Protein AF-A0A933AJL7-F1 (afdb_monomer)

Nearest PDB structures (foldseek):
  6s0a-assembly1_A  TM=8.458E-01  e=4.425E-02  Homo sapiens
  6ool-assembly1_A  TM=6.966E-01  e=8.721E-03  Mus musculus
  4e0s-assembly1_B  TM=6.618E-01  e=9.306E-03  Homo sapiens
  7nyd-assembly1_C  TM=6.262E-01  e=6.725E-03  Homo sapiens
  8b0g-assembly1_B  TM=5.964E-01  e=4.723E-02  Homo sapiens

Secondary structure (DSSP, 8-state):
---------HHHHHHHHHHHHHHHHHHHHHHHSTTSTTHHHHHHHHHHHHHHHHHHHSTTTTPPPPPB---PPPPPPPBTTEEE--S-TTPPBTTPPPPPS-SEEE-

Foldseek 3Di:
DDDDDPDCDPVNVVVVVVVVVVVVVVVVCQCVDCPHPVNVVCPLVVVVVVLVVCCVVCVVVPDQGDWDAFDWDDWDDQDPQKIFIDRPSPNTDSPHHTDDDDRMDGD

pLDDT: mean 81.23, std 15.98, range [40.38, 97.75]

Mean predicted aligned error: 14.59 Å

Structure (mmCIF, N/CA/C/O backbone):
data_AF-A0A933AJL7-F1
#
_entry.id   AF-A0A933AJL7-F1
#
loop_
_atom_site.group_PDB
_atom_site.id
_atom_site.type_symbol
_atom_site.label_atom_id
_atom_site.label_alt_id
_atom_site.label_comp_id
_atom_site.label_asym_id
_atom_site.label_entity_id
_atom_site.label_seq_id
_atom_site.pdbx_PDB_ins_code
_atom_site.Cartn_x
_atom_site.Cartn_y
_atom_site.Cartn_z
_atom_site.occupancy
_atom_site.B_iso_or_equiv
_atom_site.auth_seq_id
_atom_site.auth_comp_id
_atom_site.auth_asym_id
_atom_site.auth_atom_id
_atom_site.pdbx_PDB_model_num
ATOM 1 N N . MET A 1 1 ? 45.667 9.369 55.246 1.00 43.91 1 MET A N 1
ATOM 2 C CA . MET A 1 1 ? 44.590 9.654 54.272 1.00 43.91 1 MET A CA 1
ATOM 3 C C . MET A 1 1 ? 43.362 8.872 54.696 1.00 43.91 1 MET A C 1
ATOM 5 O O . MET A 1 1 ? 43.449 7.660 54.823 1.00 43.91 1 MET A O 1
ATOM 9 N N . LYS A 1 2 ? 42.271 9.561 55.038 1.00 40.38 2 LYS A N 1
ATOM 10 C CA . LYS A 1 2 ? 41.037 8.952 55.544 1.00 40.38 2 LYS A CA 1
ATOM 11 C C . LYS A 1 2 ? 40.095 8.777 54.354 1.00 40.38 2 LYS A C 1
ATOM 13 O O . LYS A 1 2 ? 39.488 9.745 53.918 1.00 40.38 2 LYS A O 1
ATOM 18 N N . THR A 1 3 ? 40.051 7.583 53.774 1.00 44.50 3 THR A N 1
ATOM 19 C CA . THR A 1 3 ? 39.101 7.244 52.710 1.00 44.50 3 THR A CA 1
ATOM 20 C C . THR A 1 3 ? 37.743 6.972 53.349 1.00 44.50 3 THR A C 1
ATOM 22 O O . THR A 1 3 ? 37.507 5.937 53.965 1.00 44.50 3 THR A O 1
ATOM 25 N N . SER A 1 4 ? 36.859 7.963 53.271 1.00 49.53 4 SER A N 1
ATOM 26 C CA . SER A 1 4 ? 35.447 7.833 53.611 1.00 49.53 4 SER A CA 1
ATOM 27 C C . SER A 1 4 ? 34.784 6.838 52.658 1.00 49.53 4 SER A C 1
ATOM 29 O O . SER A 1 4 ? 34.608 7.127 51.476 1.00 49.53 4 SER A O 1
ATOM 31 N N . ILE A 1 5 ? 34.429 5.666 53.175 1.00 61.06 5 ILE A N 1
ATOM 32 C CA . ILE A 1 5 ? 33.550 4.704 52.507 1.00 61.06 5 ILE A CA 1
ATOM 33 C C . ILE A 1 5 ? 32.143 5.327 52.501 1.00 61.06 5 ILE A C 1
ATOM 35 O O . ILE A 1 5 ? 31.637 5.631 53.587 1.00 61.06 5 ILE A O 1
ATOM 39 N N . PRO A 1 6 ? 31.495 5.558 51.344 1.00 55.84 6 PRO A N 1
ATOM 40 C CA . PRO A 1 6 ? 30.123 6.038 51.339 1.00 55.84 6 PRO A CA 1
ATOM 41 C C . PRO A 1 6 ? 29.212 4.905 51.823 1.00 55.84 6 PRO A C 1
ATOM 43 O O . PRO A 1 6 ? 29.028 3.889 51.155 1.00 55.84 6 PRO A O 1
ATOM 46 N N . SER A 1 7 ? 28.666 5.074 53.026 1.00 55.47 7 SER A N 1
ATOM 47 C CA . SER A 1 7 ? 27.607 4.223 53.561 1.00 55.47 7 SER A CA 1
ATOM 48 C C . SER A 1 7 ? 26.365 4.403 52.689 1.00 55.47 7 SER A C 1
ATOM 50 O O . SER A 1 7 ? 25.671 5.413 52.794 1.00 55.47 7 SER A O 1
ATOM 52 N N . THR A 1 8 ? 26.110 3.443 51.797 1.00 58.34 8 THR A N 1
ATOM 53 C CA . THR A 1 8 ? 24.855 3.374 51.042 1.00 58.34 8 THR A CA 1
ATOM 54 C C . THR A 1 8 ? 23.746 3.032 52.027 1.00 58.34 8 THR A C 1
ATOM 56 O O . THR A 1 8 ? 23.565 1.882 52.427 1.00 58.34 8 THR A O 1
ATOM 59 N N . SER A 1 9 ? 23.039 4.059 52.492 1.00 60.81 9 SER A N 1
ATOM 60 C CA . SER A 1 9 ? 21.873 3.886 53.355 1.00 60.81 9 SER A CA 1
ATOM 61 C C . SER A 1 9 ? 20.718 3.280 52.548 1.00 60.81 9 SER A C 1
ATOM 63 O O . SER A 1 9 ? 20.602 3.513 51.346 1.00 60.81 9 SER A O 1
ATOM 65 N N . ARG A 1 10 ? 19.811 2.536 53.195 1.00 60.91 10 ARG A N 1
ATOM 66 C CA . ARG A 1 10 ? 18.596 1.988 52.549 1.00 60.91 10 ARG A CA 1
ATOM 67 C C . ARG A 1 10 ? 17.750 3.058 51.832 1.00 60.91 10 ARG A C 1
ATOM 69 O O . ARG A 1 10 ? 17.016 2.724 50.909 1.00 60.91 10 ARG A O 1
ATOM 76 N N . GLY A 1 11 ? 17.879 4.332 52.219 1.00 60.50 11 GLY A N 1
ATOM 77 C CA . GLY A 1 11 ? 17.233 5.462 51.542 1.00 60.50 11 GLY A CA 1
ATOM 78 C C . GLY A 1 11 ? 17.841 5.814 50.178 1.00 60.50 11 GLY A C 1
ATOM 79 O O . GLY A 1 11 ? 17.150 6.370 49.333 1.00 60.50 11 GLY A O 1
ATOM 80 N N . GLN A 1 12 ? 19.098 5.446 49.928 1.00 64.12 12 GLN A N 1
ATOM 81 C CA . GLN A 1 12 ? 19.807 5.740 48.682 1.00 64.12 12 GLN A CA 1
ATOM 82 C C . GLN A 1 12 ? 19.357 4.806 47.546 1.00 64.12 12 GLN A C 1
ATOM 84 O O . GLN A 1 12 ? 19.059 5.277 46.454 1.00 64.12 12 GLN A O 1
ATOM 89 N N . ALA A 1 13 ? 19.150 3.517 47.842 1.00 71.31 13 ALA A N 1
ATOM 90 C CA . ALA A 1 13 ? 18.571 2.559 46.894 1.00 71.31 13 ALA A CA 1
ATOM 91 C C . ALA A 1 13 ? 17.105 2.883 46.537 1.00 71.31 13 ALA A C 1
ATOM 93 O O . ALA A 1 13 ? 16.676 2.689 45.402 1.00 71.31 13 ALA A O 1
ATOM 94 N N . ALA A 1 14 ? 16.331 3.410 47.493 1.00 81.19 14 ALA A N 1
ATOM 95 C CA . ALA A 1 14 ? 14.953 3.834 47.247 1.00 81.19 14 ALA A CA 1
ATOM 96 C C . ALA A 1 14 ? 14.885 5.072 46.338 1.00 81.19 14 ALA A C 1
ATOM 98 O O . ALA A 1 14 ? 14.039 5.134 45.448 1.00 81.19 14 ALA A O 1
ATOM 99 N N . LEU A 1 15 ? 15.794 6.034 46.527 1.00 84.12 15 LEU A N 1
ATOM 100 C CA . LEU A 1 15 ? 15.88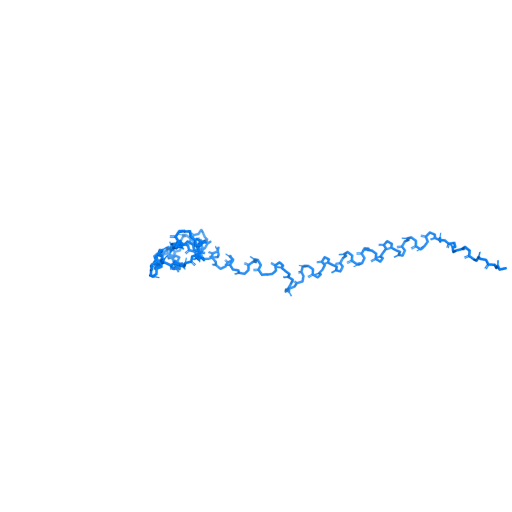2 7.214 45.669 1.00 84.12 15 LEU A CA 1
ATOM 101 C C . LEU A 1 15 ? 16.303 6.840 44.243 1.00 84.12 15 LEU A C 1
ATOM 103 O O . LEU A 1 15 ? 15.693 7.318 43.292 1.00 84.12 15 LEU A O 1
ATOM 107 N N . GLU A 1 16 ? 17.281 5.945 44.086 1.00 86.25 16 GLU A N 1
ATOM 108 C CA . GLU A 1 16 ? 17.671 5.413 42.774 1.00 86.25 16 GLU A CA 1
ATOM 109 C C . GLU A 1 16 ? 16.504 4.698 42.082 1.00 86.25 16 GLU A C 1
ATOM 111 O O . GLU A 1 16 ? 16.240 4.953 40.908 1.00 86.25 16 GLU A O 1
ATOM 116 N N . TYR A 1 17 ? 15.737 3.878 42.809 1.00 87.19 17 TYR A N 1
ATOM 117 C CA . TYR A 1 17 ? 14.564 3.202 42.252 1.00 87.19 17 TYR A CA 1
ATOM 118 C C . TYR A 1 17 ? 13.465 4.184 41.818 1.00 87.19 17 TYR A C 1
ATOM 120 O O . TYR A 1 17 ? 12.879 4.022 40.748 1.00 87.19 17 TYR A O 1
ATOM 128 N N . LEU A 1 18 ? 13.200 5.227 42.611 1.00 91.81 18 LEU A N 1
ATOM 129 C CA . LEU A 1 18 ? 12.221 6.263 42.266 1.00 91.81 18 LEU A CA 1
ATOM 130 C C . LEU A 1 18 ? 12.662 7.095 41.056 1.00 91.81 18 LEU A C 1
ATOM 132 O O . LEU A 1 18 ? 11.833 7.402 40.199 1.00 91.81 18 LEU A O 1
ATOM 136 N N . LEU A 1 19 ? 13.955 7.412 40.945 1.00 92.94 19 LEU A N 1
ATOM 137 C CA . LEU A 1 19 ? 14.517 8.093 39.776 1.00 92.94 19 LEU A CA 1
ATOM 138 C C . LEU A 1 19 ? 14.415 7.226 38.516 1.00 92.94 19 LEU A C 1
ATOM 140 O O . LEU A 1 19 ? 14.016 7.727 37.465 1.00 92.94 19 LEU A O 1
ATOM 144 N N . LEU A 1 20 ? 14.701 5.925 38.623 1.00 93.38 20 LEU A N 1
ATOM 145 C CA . LEU A 1 20 ? 14.529 4.979 37.519 1.00 93.38 20 LEU A CA 1
ATOM 146 C C . LEU A 1 20 ? 13.058 4.860 37.102 1.00 93.38 20 LEU A C 1
ATOM 148 O O . LEU A 1 20 ? 12.760 4.938 35.913 1.00 93.38 20 LEU A O 1
ATOM 152 N N . CYS A 1 21 ? 12.131 4.745 38.056 1.00 93.81 21 CYS A N 1
ATOM 153 C CA . CYS A 1 21 ? 10.696 4.709 37.762 1.00 93.81 21 CYS A CA 1
ATOM 154 C C . CYS A 1 21 ? 10.219 5.993 37.072 1.00 93.81 21 CYS A C 1
ATOM 156 O O . CYS A 1 21 ? 9.462 5.921 36.107 1.00 93.81 21 CYS A O 1
ATOM 158 N N . GLY A 1 22 ? 10.685 7.161 37.526 1.00 95.75 22 GLY A N 1
ATOM 159 C CA . GLY A 1 22 ? 10.376 8.449 36.904 1.00 95.75 22 GLY A CA 1
ATOM 160 C C . GLY A 1 22 ? 10.917 8.562 35.478 1.00 95.75 22 GLY A C 1
ATOM 161 O O . GLY A 1 22 ? 10.194 9.000 34.586 1.00 95.75 22 GLY A O 1
ATOM 162 N N . LEU A 1 23 ? 12.153 8.110 35.236 1.00 95.25 23 LEU A N 1
ATOM 163 C CA . LEU A 1 23 ? 12.754 8.090 33.901 1.00 95.25 23 LEU A CA 1
ATOM 164 C C . LEU A 1 23 ? 11.991 7.154 32.960 1.00 95.25 23 LEU A C 1
ATOM 166 O O . LEU A 1 23 ? 11.678 7.546 31.840 1.00 95.25 23 LEU A O 1
ATOM 170 N N . VAL A 1 24 ? 11.637 5.951 33.419 1.00 95.06 24 VAL A N 1
ATOM 171 C CA . VAL A 1 24 ? 10.828 5.003 32.638 1.00 95.06 24 VAL A CA 1
ATOM 172 C C . VAL A 1 24 ? 9.457 5.601 32.323 1.00 95.06 24 VAL A C 1
ATOM 174 O O . VAL A 1 24 ? 9.045 5.587 31.166 1.00 95.06 24 VAL A O 1
ATOM 177 N N . ALA A 1 25 ? 8.776 6.189 33.309 1.00 92.94 25 ALA A N 1
ATOM 178 C CA . ALA A 1 25 ? 7.479 6.831 33.107 1.00 92.94 25 ALA A CA 1
ATOM 179 C C . ALA A 1 25 ? 7.556 8.010 32.123 1.00 92.94 25 ALA A C 1
ATOM 181 O O . ALA A 1 25 ? 6.673 8.160 31.283 1.00 92.94 25 ALA A O 1
ATOM 182 N N . PHE A 1 26 ? 8.621 8.813 32.178 1.00 92.19 26 PHE A N 1
ATOM 183 C CA . PHE A 1 26 ? 8.850 9.917 31.249 1.00 92.19 26 PHE A CA 1
ATOM 184 C C . PHE A 1 26 ? 9.140 9.426 29.826 1.00 92.19 26 PHE A C 1
ATOM 186 O O . PHE A 1 26 ? 8.552 9.935 28.877 1.00 92.19 26 PHE A O 1
ATOM 193 N N . VAL A 1 27 ? 9.984 8.402 29.663 1.00 89.00 27 VAL A N 1
ATOM 194 C CA . VAL A 1 27 ? 10.263 7.781 28.356 1.00 89.00 27 VAL A CA 1
ATOM 195 C C . VAL A 1 27 ? 8.988 7.195 27.747 1.00 89.00 27 VAL A C 1
ATOM 197 O O . VAL A 1 27 ? 8.716 7.417 26.568 1.00 89.00 27 VAL A O 1
ATOM 200 N N . VAL A 1 28 ? 8.174 6.508 28.554 1.00 87.12 28 VAL A N 1
ATOM 201 C CA . VAL A 1 28 ? 6.851 6.013 28.151 1.00 87.12 28 VAL A CA 1
ATOM 202 C C . VAL A 1 28 ? 5.962 7.189 27.739 1.00 87.12 28 VAL A C 1
ATOM 204 O O . VAL A 1 28 ? 5.454 7.206 26.624 1.00 87.12 28 VAL A O 1
ATOM 207 N N . PHE A 1 29 ? 5.831 8.220 28.573 1.00 85.94 29 PHE A N 1
ATOM 208 C CA . PHE A 1 29 ? 5.016 9.396 28.264 1.00 85.94 29 PHE A CA 1
ATOM 209 C C . PHE A 1 29 ? 5.440 10.088 26.959 1.00 85.94 29 PHE A C 1
ATOM 211 O O . PHE A 1 29 ? 4.583 10.426 26.148 1.00 85.94 29 PHE A O 1
ATOM 218 N N . LEU A 1 30 ? 6.744 10.245 26.707 1.00 81.94 30 LEU A N 1
ATOM 219 C CA . LEU A 1 30 ? 7.252 10.803 25.452 1.00 81.94 30 LEU A CA 1
ATOM 220 C C . LEU A 1 30 ? 6.922 9.914 24.247 1.00 81.94 30 LEU A C 1
ATOM 222 O O . LEU A 1 30 ? 6.538 10.434 23.199 1.00 81.94 30 LEU A O 1
ATOM 226 N N . ALA A 1 31 ? 7.011 8.591 24.394 1.00 75.06 31 ALA A N 1
ATOM 227 C CA . ALA A 1 31 ? 6.650 7.648 23.338 1.00 75.06 31 ALA A CA 1
ATOM 228 C C . ALA A 1 31 ? 5.149 7.686 22.989 1.00 75.06 31 ALA A C 1
ATOM 230 O O . ALA A 1 31 ? 4.793 7.482 21.828 1.00 75.06 31 ALA A O 1
ATOM 231 N N . PHE A 1 32 ? 4.287 7.985 23.968 1.00 71.69 32 PHE A N 1
ATOM 232 C CA . PHE A 1 32 ? 2.831 8.100 23.805 1.00 71.69 32 PHE A CA 1
ATOM 233 C C . PHE A 1 32 ? 2.328 9.544 23.610 1.00 71.69 32 PHE A C 1
ATOM 235 O O . PHE A 1 32 ? 1.125 9.756 23.453 1.00 71.69 32 PHE A O 1
ATOM 242 N N . SER A 1 33 ? 3.215 10.544 23.609 1.00 75.88 33 SER A N 1
ATOM 243 C CA . SER A 1 33 ? 2.833 11.947 23.423 1.00 75.88 33 SER A CA 1
ATOM 244 C C . SER A 1 33 ? 2.364 12.228 21.981 1.00 75.88 33 SER A C 1
ATOM 246 O O . SER A 1 33 ? 2.857 11.596 21.037 1.00 75.88 33 SER A O 1
ATOM 248 N N . PRO A 1 34 ? 1.422 13.170 21.769 1.00 58.94 34 PRO A N 1
ATOM 249 C CA . PRO A 1 34 ? 0.966 13.549 20.432 1.00 58.94 34 PRO A CA 1
ATOM 250 C C . PRO A 1 34 ? 2.143 14.113 19.619 1.00 58.94 34 PRO A C 1
ATOM 252 O O . PRO A 1 34 ? 2.652 15.186 19.933 1.00 58.94 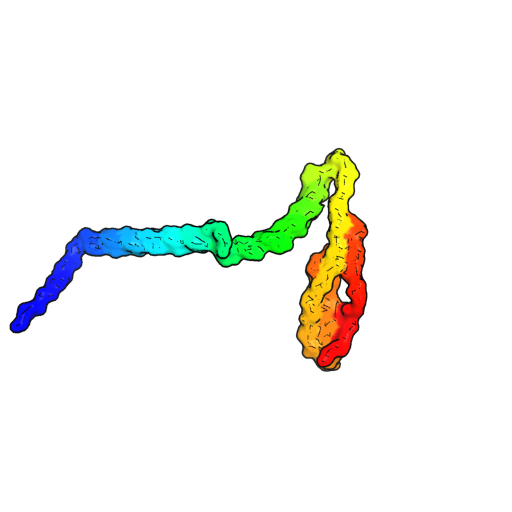34 PRO A O 1
ATOM 255 N N . GLY A 1 35 ? 2.600 13.377 18.601 1.00 60.59 35 GLY A N 1
ATOM 256 C CA . GLY A 1 35 ? 3.807 13.697 17.820 1.00 60.59 35 GLY A CA 1
ATOM 257 C C . GLY A 1 35 ? 4.994 12.747 18.035 1.00 60.59 35 GLY A C 1
ATOM 258 O O . GLY A 1 35 ? 6.008 12.880 17.353 1.00 60.59 35 GLY A O 1
ATOM 259 N N . GLY A 1 36 ? 4.876 11.758 18.928 1.00 60.22 36 GLY A N 1
ATOM 260 C CA . GLY A 1 36 ? 5.826 10.647 19.037 1.00 60.22 36 GLY A CA 1
ATOM 261 C C . GLY A 1 36 ? 5.853 9.763 17.780 1.00 60.22 36 GLY A C 1
ATOM 262 O O . GLY A 1 36 ? 4.946 9.812 16.947 1.00 60.22 36 GLY A O 1
ATOM 263 N N . PHE A 1 37 ? 6.881 8.918 17.651 1.00 58.66 37 PHE A N 1
ATOM 264 C CA . PHE A 1 37 ? 7.138 8.043 16.489 1.00 58.66 37 PHE A CA 1
ATOM 265 C C . PHE A 1 37 ? 5.931 7.172 16.068 1.00 58.66 37 PHE A C 1
ATOM 267 O O . PHE A 1 37 ? 5.774 6.862 14.890 1.00 58.66 37 PHE A O 1
ATOM 274 N N . LEU A 1 38 ? 5.029 6.839 17.001 1.00 53.91 38 LEU A N 1
ATOM 275 C CA . LEU A 1 38 ? 3.817 6.055 16.724 1.00 53.91 38 LEU A CA 1
ATOM 276 C C . LEU A 1 38 ? 2.692 6.850 16.040 1.00 53.91 38 LEU A C 1
ATOM 278 O O . LEU A 1 38 ? 1.844 6.254 15.382 1.00 53.91 38 LEU A O 1
ATOM 282 N N . SER A 1 39 ? 2.703 8.184 16.129 1.00 53.97 39 SER A N 1
ATOM 283 C CA . SER A 1 39 ? 1.667 9.032 15.518 1.00 53.97 39 SER A CA 1
ATOM 284 C C . SER A 1 39 ? 1.688 8.993 13.985 1.00 53.97 39 SER A C 1
ATOM 286 O O . SER A 1 39 ? 0.648 9.140 13.354 1.00 53.97 39 SER A O 1
ATOM 288 N N . GLN A 1 40 ? 2.845 8.728 13.371 1.00 51.88 40 GLN A N 1
ATOM 289 C CA . GLN A 1 40 ? 2.992 8.670 11.911 1.00 51.88 40 GLN A CA 1
ATOM 290 C C . GLN A 1 40 ? 2.537 7.334 11.300 1.00 51.88 40 GLN A C 1
ATOM 292 O O . GLN A 1 40 ? 2.223 7.286 10.115 1.00 51.88 40 GLN A O 1
ATOM 297 N N . VAL A 1 41 ? 2.457 6.255 12.088 1.00 52.97 41 VAL A N 1
ATOM 298 C CA . VAL A 1 41 ? 2.011 4.935 11.594 1.00 52.97 41 VAL A CA 1
ATOM 299 C C . VAL A 1 41 ? 0.485 4.878 11.447 1.00 52.97 41 VAL A C 1
ATOM 301 O O . VAL A 1 41 ? -0.038 4.127 10.627 1.00 52.97 41 VAL A O 1
ATOM 304 N N . GLN A 1 42 ? -0.242 5.700 12.206 1.00 52.12 42 GLN A N 1
ATOM 305 C CA . GLN A 1 42 ? -1.703 5.677 12.218 1.00 52.12 42 GLN A CA 1
ATOM 306 C C . GLN A 1 42 ? -2.305 6.470 11.046 1.00 52.12 42 GLN A C 1
ATOM 308 O O . GLN A 1 42 ? -3.276 6.027 10.452 1.00 52.12 42 GLN A O 1
ATOM 313 N N . VAL A 1 43 ? -1.714 7.594 10.628 1.00 56.91 43 VAL A N 1
ATOM 314 C CA . VAL A 1 43 ? -2.410 8.575 9.766 1.00 56.91 43 VAL A CA 1
ATOM 315 C C . VAL A 1 43 ? -2.606 8.124 8.309 1.00 56.91 43 VAL A C 1
ATOM 317 O O . VAL A 1 43 ? -3.618 8.467 7.704 1.00 56.91 43 VAL A O 1
ATOM 320 N N . THR A 1 44 ? -1.693 7.344 7.723 1.00 57.75 44 THR A N 1
ATOM 321 C CA . THR A 1 44 ? -1.792 6.961 6.297 1.00 57.75 44 THR A CA 1
ATOM 322 C C . THR A 1 44 ? -2.740 5.795 6.037 1.00 57.75 44 THR A C 1
ATOM 324 O O . THR A 1 44 ? -3.341 5.726 4.968 1.00 57.75 44 THR A O 1
ATOM 327 N N . SER A 1 45 ? -2.893 4.885 6.999 1.00 65.75 45 SER A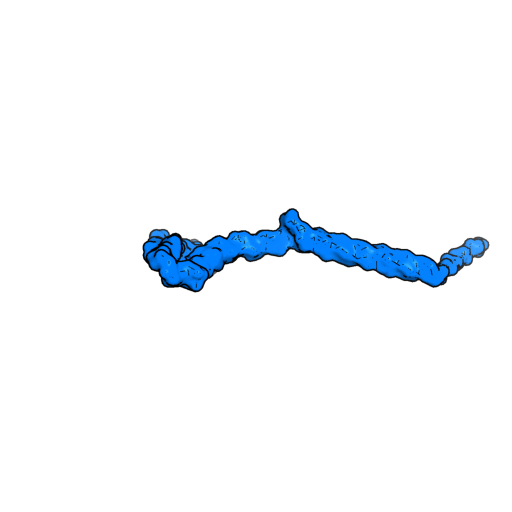 N 1
ATOM 328 C CA . SER A 1 45 ? -3.782 3.729 6.859 1.00 65.75 45 SER A CA 1
ATOM 329 C C . SER A 1 45 ? -5.199 4.009 7.365 1.00 65.75 45 SER A C 1
ATOM 331 O O . SER A 1 45 ? -6.148 3.439 6.826 1.00 65.75 45 SER A O 1
ATOM 333 N N . GLN A 1 46 ? -5.364 4.933 8.323 1.00 70.75 46 GLN A N 1
ATOM 334 C CA . GLN A 1 46 ? -6.669 5.276 8.893 1.00 70.75 46 GLN A CA 1
ATOM 335 C C . GLN A 1 46 ? -7.659 5.777 7.832 1.00 70.75 46 GLN A C 1
ATOM 337 O O . GLN A 1 46 ? -8.767 5.266 7.777 1.00 70.75 46 GLN A O 1
ATOM 342 N N . ASP A 1 47 ? -7.257 6.687 6.933 1.00 76.81 47 ASP A N 1
ATOM 343 C CA . ASP A 1 47 ? -8.162 7.231 5.899 1.00 76.81 47 ASP A CA 1
ATOM 344 C C . ASP A 1 47 ? -8.682 6.145 4.941 1.00 76.81 47 ASP A C 1
ATOM 346 O O . ASP A 1 47 ? -9.857 6.132 4.570 1.00 76.81 47 ASP A O 1
ATOM 350 N N . TYR A 1 48 ? -7.822 5.191 4.570 1.00 79.38 48 TYR A N 1
ATOM 351 C CA . TYR A 1 48 ? -8.237 4.048 3.761 1.00 79.38 48 TYR A CA 1
ATOM 352 C C . TYR A 1 48 ? -9.217 3.157 4.532 1.00 79.38 48 TYR A C 1
ATOM 354 O O . TYR A 1 48 ? -10.281 2.816 4.012 1.00 79.38 48 TYR A O 1
ATOM 362 N N . PHE A 1 49 ? -8.890 2.806 5.779 1.00 81.88 49 PHE A N 1
ATOM 363 C CA . PHE A 1 49 ? -9.756 1.970 6.606 1.00 81.88 49 PHE A CA 1
ATOM 364 C C . PHE A 1 49 ? -11.094 2.637 6.916 1.00 81.88 49 PHE A C 1
ATOM 366 O O . PHE A 1 49 ? -12.106 1.949 6.878 1.00 81.88 49 PHE A O 1
ATOM 373 N N . ASP A 1 50 ? -11.132 3.948 7.135 1.00 83.00 50 ASP A N 1
ATOM 374 C CA . ASP A 1 50 ? -12.361 4.697 7.393 1.00 83.00 50 ASP A CA 1
ATOM 375 C C . ASP A 1 50 ? -13.279 4.684 6.161 1.00 83.00 50 ASP A C 1
ATOM 377 O O . ASP A 1 50 ? -14.480 4.431 6.281 1.00 83.00 50 ASP A O 1
ATOM 381 N N . LYS A 1 51 ? -12.720 4.853 4.952 1.00 80.25 51 LYS A N 1
ATOM 382 C CA . LYS A 1 51 ? -13.471 4.731 3.687 1.00 80.25 51 LYS A CA 1
ATOM 383 C C . LYS A 1 51 ? -14.029 3.328 3.470 1.00 80.25 51 LYS A C 1
ATOM 385 O O . LYS A 1 51 ? -15.165 3.181 3.027 1.00 80.25 51 LYS A O 1
ATOM 390 N N . VAL A 1 52 ? -13.257 2.291 3.793 1.00 81.88 52 VAL A N 1
ATOM 391 C CA . VAL A 1 52 ? -13.719 0.896 3.693 1.00 81.88 52 VAL A CA 1
ATOM 392 C C . VAL A 1 52 ? -14.755 0.580 4.778 1.00 81.88 52 VAL A C 1
ATOM 394 O O . VAL A 1 52 ? -15.758 -0.074 4.499 1.00 81.88 52 VAL A O 1
ATOM 397 N N . ALA A 1 53 ? -14.563 1.069 6.003 1.00 82.81 53 ALA A N 1
ATOM 398 C CA . ALA A 1 53 ? -15.459 0.836 7.132 1.00 82.81 53 ALA A CA 1
ATOM 399 C C . ALA A 1 53 ? -16.857 1.419 6.893 1.00 82.81 53 ALA A C 1
ATOM 401 O O . ALA A 1 53 ? -17.839 0.827 7.339 1.00 82.81 53 ALA A O 1
ATOM 402 N N . GLN A 1 54 ? -16.979 2.508 6.126 1.00 79.38 54 GLN A N 1
ATOM 403 C CA . GLN A 1 54 ? -18.281 3.051 5.720 1.00 79.38 54 GLN A CA 1
ATOM 404 C C . GLN A 1 54 ? -19.176 2.023 5.010 1.00 79.38 54 GLN A C 1
ATOM 406 O O . GLN A 1 54 ? -20.389 2.063 5.206 1.00 79.38 54 GLN A O 1
ATOM 411 N N . VAL A 1 55 ? -18.611 1.069 4.259 1.00 78.69 55 VAL A N 1
ATOM 412 C CA . VAL A 1 55 ? -19.381 -0.016 3.611 1.00 78.69 55 VAL A CA 1
ATOM 413 C C . VAL A 1 55 ? -20.055 -0.922 4.632 1.00 78.69 55 VAL A C 1
ATOM 415 O O . VAL A 1 55 ? -21.148 -1.425 4.397 1.00 78.69 55 VAL A O 1
ATOM 418 N N . ILE A 1 56 ? -19.395 -1.142 5.766 1.00 78.75 56 ILE A N 1
ATOM 419 C CA . ILE A 1 56 ? -19.884 -2.021 6.828 1.00 78.75 56 ILE A CA 1
ATOM 420 C C . ILE A 1 56 ? -20.868 -1.257 7.721 1.00 78.75 56 ILE A C 1
ATOM 422 O O . ILE A 1 56 ? -21.895 -1.807 8.105 1.00 78.75 56 ILE A O 1
ATOM 426 N N . VAL A 1 57 ? -20.567 0.009 8.035 1.00 80.69 57 VAL A N 1
ATOM 427 C CA . VAL A 1 57 ? -21.318 0.817 9.010 1.00 80.69 57 VAL A CA 1
ATOM 428 C C . VAL A 1 57 ? -22.613 1.396 8.435 1.00 80.69 57 VAL A C 1
ATOM 430 O O . VAL A 1 57 ? -23.603 1.440 9.154 1.00 80.69 57 VAL A O 1
ATOM 433 N N . ASN A 1 58 ? -22.634 1.803 7.161 1.00 75.44 58 ASN A N 1
ATOM 434 C CA . ASN A 1 58 ? -23.793 2.463 6.536 1.00 75.44 58 ASN A CA 1
ATOM 435 C C . ASN A 1 58 ? -24.464 1.595 5.455 1.00 75.44 58 ASN A C 1
ATOM 437 O O . ASN A 1 58 ? -25.102 2.114 4.536 1.00 75.44 58 ASN A O 1
ATOM 441 N N . SER A 1 59 ? -24.298 0.271 5.540 1.00 71.25 59 SER A N 1
ATOM 442 C CA . SER A 1 59 ? -24.809 -0.704 4.560 1.00 71.25 59 SER A CA 1
ATOM 443 C C . SER A 1 59 ? -26.335 -0.629 4.362 1.00 71.25 59 SER A C 1
ATOM 445 O O . SER A 1 59 ? -26.854 -0.930 3.289 1.00 71.25 59 SER A O 1
ATOM 447 N N . ASP A 1 60 ? -27.064 -0.167 5.376 1.00 73.75 60 ASP A N 1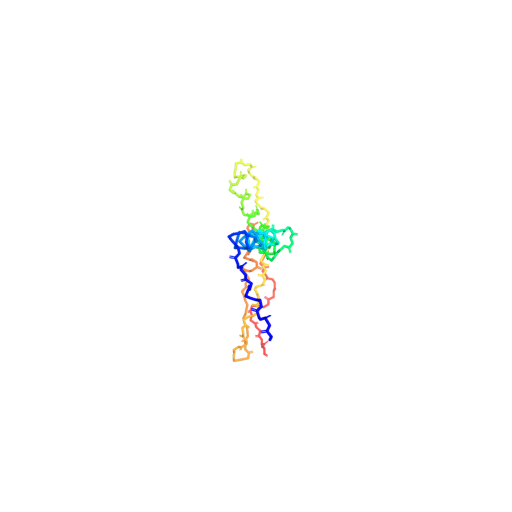
ATOM 448 C CA . ASP A 1 60 ? -28.519 0.001 5.397 1.00 73.75 60 ASP A CA 1
ATOM 449 C C . ASP A 1 60 ? -29.016 1.314 4.757 1.00 73.75 60 ASP A C 1
ATOM 451 O O . ASP A 1 60 ? -30.190 1.418 4.402 1.00 73.75 60 ASP A O 1
ATOM 455 N N . GLN A 1 61 ? -28.141 2.304 4.553 1.00 74.88 61 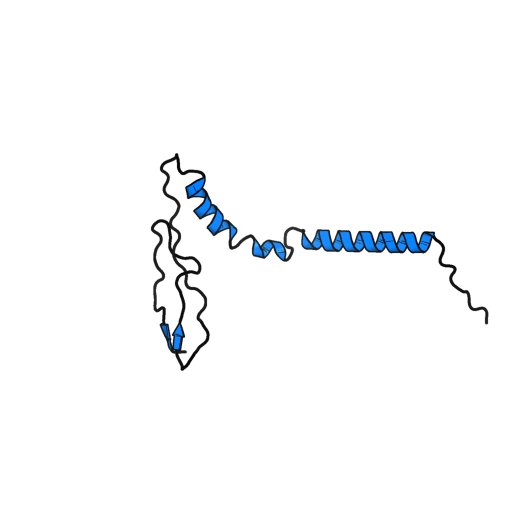GLN A N 1
ATOM 456 C CA . GLN A 1 61 ? -28.514 3.650 4.092 1.00 74.88 61 GLN A CA 1
ATOM 457 C C . GLN A 1 61 ? -28.499 3.820 2.565 1.00 74.88 61 GLN A C 1
ATOM 459 O O . GLN A 1 61 ? -28.791 4.905 2.063 1.00 74.88 61 GLN A O 1
ATOM 464 N N . GLY A 1 62 ? -28.133 2.784 1.801 1.00 67.38 62 GLY A N 1
ATOM 465 C CA . GLY A 1 62 ? -28.050 2.845 0.333 1.00 67.38 62 GLY A CA 1
ATOM 466 C C . GLY A 1 62 ? -26.988 3.816 -0.210 1.00 67.38 62 GLY A C 1
ATOM 467 O O . GLY A 1 62 ? -26.854 3.963 -1.427 1.00 67.38 62 GLY A O 1
ATOM 468 N N . ALA A 1 63 ? -26.217 4.463 0.668 1.00 71.00 63 ALA A N 1
ATOM 469 C CA . ALA A 1 63 ? -25.118 5.339 0.305 1.00 71.00 63 ALA A CA 1
ATOM 470 C C . ALA A 1 63 ? -23.959 4.492 -0.231 1.00 71.00 63 ALA A C 1
ATOM 472 O O . ALA A 1 63 ? -23.417 3.638 0.469 1.00 71.00 63 ALA A O 1
ATOM 473 N N . GLN A 1 64 ? -23.590 4.711 -1.494 1.00 73.44 64 GLN A N 1
ATOM 4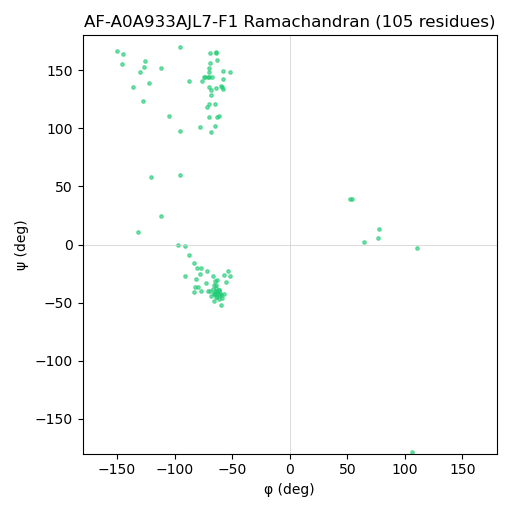74 C CA . GLN A 1 64 ? -22.424 4.049 -2.067 1.00 73.44 64 GLN A CA 1
ATOM 475 C C . GLN A 1 64 ? -21.143 4.621 -1.438 1.00 73.44 64 GLN A C 1
ATOM 477 O O . GLN A 1 64 ? -21.039 5.844 -1.294 1.00 73.44 64 GLN A O 1
ATOM 482 N N . PRO A 1 65 ? -20.173 3.768 -1.064 1.00 80.06 65 PRO A N 1
ATOM 483 C CA . PRO A 1 65 ? -18.890 4.212 -0.528 1.00 80.06 65 PRO A CA 1
ATOM 484 C C . PRO A 1 65 ? -18.157 5.130 -1.507 1.00 80.06 65 PRO A C 1
ATOM 486 O O . PRO A 1 65 ? -18.282 4.993 -2.727 1.00 80.06 65 PRO A O 1
ATOM 489 N N . ALA A 1 66 ? -17.368 6.061 -0.965 1.00 86.62 66 ALA A N 1
ATOM 490 C CA . ALA A 1 66 ? -16.566 6.961 -1.782 1.00 86.62 66 ALA A CA 1
ATOM 491 C C . ALA A 1 66 ? -15.580 6.163 -2.665 1.00 86.62 66 ALA A C 1
ATOM 493 O O . ALA A 1 66 ? -14.920 5.248 -2.159 1.00 86.62 66 ALA A O 1
ATOM 494 N N . PRO A 1 67 ? -15.425 6.516 -3.955 1.00 90.38 67 PRO A N 1
ATOM 495 C CA . PRO A 1 67 ? -14.464 5.860 -4.832 1.00 90.38 67 PRO A CA 1
ATOM 496 C C . PRO A 1 67 ? -13.034 5.957 -4.293 1.00 90.38 67 PRO A C 1
ATOM 498 O O . PRO A 1 67 ? -12.570 7.037 -3.915 1.00 90.38 67 PRO A O 1
ATOM 501 N N . ILE A 1 68 ? -12.307 4.840 -4.310 1.00 91.94 68 ILE A N 1
ATOM 502 C CA . ILE A 1 68 ? -10.879 4.795 -3.984 1.00 91.94 68 ILE A CA 1
ATOM 503 C C . ILE A 1 68 ? -10.121 4.636 -5.295 1.00 91.94 68 ILE A C 1
ATOM 505 O O . ILE A 1 68 ? -10.203 3.593 -5.937 1.00 91.94 68 ILE A O 1
ATOM 509 N N . ASN A 1 69 ? -9.399 5.675 -5.711 1.00 94.81 69 ASN A N 1
ATOM 510 C CA . ASN A 1 69 ? -8.557 5.606 -6.903 1.00 94.81 69 ASN A CA 1
ATOM 511 C C . ASN A 1 69 ? -7.309 4.764 -6.626 1.00 94.81 69 ASN A C 1
ATOM 513 O O . ASN A 1 69 ? -6.732 4.835 -5.540 1.00 94.81 69 ASN A O 1
ATOM 517 N N . GLY A 1 70 ? -6.877 4.013 -7.634 1.00 95.06 70 GLY A N 1
ATOM 518 C CA . GLY A 1 70 ? -5.636 3.261 -7.573 1.00 95.06 70 GLY A CA 1
ATOM 519 C C . GLY A 1 70 ? -4.426 4.191 -7.545 1.00 95.06 70 GLY A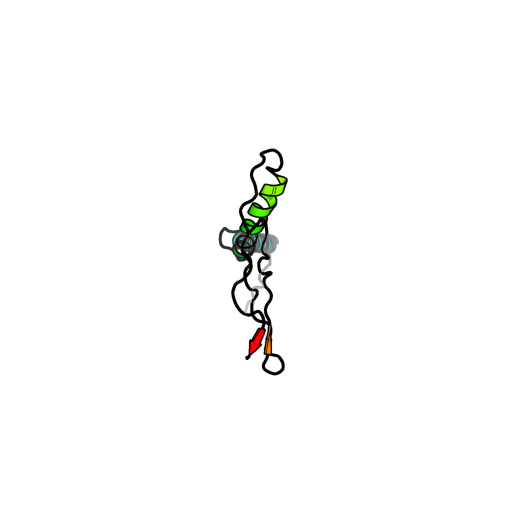 C 1
ATOM 520 O O . GLY A 1 70 ? -4.408 5.218 -8.231 1.00 95.06 70 GLY A O 1
ATOM 521 N N . ALA A 1 71 ? -3.392 3.812 -6.798 1.00 95.69 71 ALA A N 1
ATOM 522 C CA . ALA A 1 71 ? -2.101 4.482 -6.866 1.00 95.69 71 ALA A CA 1
ATOM 523 C C . ALA A 1 71 ? -0.946 3.494 -7.038 1.00 95.69 71 ALA A C 1
ATOM 525 O O . ALA A 1 71 ? -0.983 2.334 -6.615 1.00 95.69 71 ALA A O 1
ATOM 526 N N . TRP A 1 72 ? 0.084 3.979 -7.729 1.00 97.31 72 TRP A N 1
ATOM 527 C CA . TRP A 1 72 ? 1.278 3.208 -8.021 1.00 97.31 72 TRP A CA 1
ATOM 528 C C . TRP A 1 72 ? 2.065 2.937 -6.745 1.00 97.31 72 TRP A C 1
ATOM 530 O O . TRP A 1 72 ? 2.443 3.865 -6.029 1.00 97.31 72 TRP A O 1
ATOM 540 N N . CYS A 1 73 ? 2.391 1.671 -6.520 1.00 96.00 73 CYS A N 1
ATOM 541 C CA . CYS A 1 73 ? 3.456 1.302 -5.609 1.00 96.00 73 CYS A CA 1
ATOM 542 C C . CYS A 1 73 ? 4.801 1.844 -6.129 1.00 96.00 73 CYS A C 1
ATOM 544 O O . CYS A 1 73 ? 4.942 2.118 -7.332 1.00 96.00 73 CYS A O 1
ATOM 546 N N . PRO A 1 74 ? 5.805 1.997 -5.248 1.00 96.25 74 PRO A N 1
ATOM 547 C CA . PRO A 1 74 ? 7.159 2.318 -5.671 1.00 96.25 74 PRO A CA 1
ATOM 548 C C . PRO A 1 74 ? 7.646 1.349 -6.751 1.00 96.25 74 PRO A C 1
ATOM 550 O O . PRO A 1 74 ? 7.270 0.175 -6.768 1.00 96.25 74 PRO A O 1
ATOM 553 N N . TRP A 1 75 ? 8.490 1.845 -7.653 1.00 96.75 75 TRP A N 1
ATOM 554 C CA . TRP A 1 75 ? 9.144 0.984 -8.629 1.00 96.75 75 TRP A CA 1
ATOM 555 C C . TRP A 1 75 ? 9.962 -0.096 -7.920 1.00 96.75 75 TRP A C 1
ATOM 557 O O . TRP A 1 75 ? 10.675 0.177 -6.953 1.00 96.75 75 TRP A O 1
ATOM 567 N N . ALA A 1 76 ? 9.845 -1.325 -8.414 1.00 95.94 76 ALA A N 1
ATOM 568 C CA . ALA A 1 76 ? 10.699 -2.426 -8.016 1.00 95.94 76 ALA A CA 1
ATOM 569 C C . ALA A 1 76 ? 12.152 -2.151 -8.423 1.00 95.94 76 ALA A C 1
ATOM 571 O O . ALA A 1 76 ? 12.438 -1.289 -9.257 1.00 95.94 76 ALA A O 1
ATOM 572 N N . ALA A 1 77 ? 13.073 -2.925 -7.852 1.00 96.75 77 ALA A N 1
ATOM 573 C CA . ALA A 1 77 ? 14.475 -2.850 -8.227 1.00 96.75 77 ALA A CA 1
ATOM 574 C C . ALA A 1 77 ? 14.666 -3.119 -9.729 1.00 96.75 77 ALA A C 1
ATOM 576 O O . ALA A 1 77 ? 14.017 -3.990 -10.316 1.00 96.75 77 ALA A O 1
ATOM 577 N N . CYS A 1 78 ? 15.598 -2.381 -10.328 1.00 97.19 78 CYS A N 1
ATOM 578 C CA . CYS A 1 78 ? 15.998 -2.592 -11.708 1.00 97.19 78 CYS A CA 1
ATOM 579 C C . CYS A 1 78 ? 16.660 -3.963 -11.860 1.00 97.19 78 CYS A C 1
ATOM 581 O O . CYS A 1 78 ? 17.675 -4.228 -11.218 1.00 97.19 78 CYS A O 1
ATOM 583 N N . THR A 1 79 ? 16.096 -4.819 -12.707 1.00 96.31 79 THR A N 1
ATOM 584 C CA . THR A 1 79 ? 16.643 -6.144 -13.012 1.00 96.31 79 THR A CA 1
ATOM 585 C C . THR A 1 79 ? 16.757 -6.276 -14.523 1.00 96.31 79 THR A C 1
ATOM 587 O O . THR A 1 79 ? 15.778 -6.068 -15.237 1.00 96.31 79 THR A O 1
ATOM 590 N N . ASP A 1 80 ? 17.964 -6.555 -15.018 1.00 96.12 80 ASP A N 1
ATOM 591 C CA . ASP A 1 80 ? 18.260 -6.673 -16.454 1.00 96.12 80 ASP A CA 1
ATOM 592 C C . ASP A 1 80 ? 17.798 -5.457 -17.290 1.00 96.12 80 ASP A C 1
ATOM 594 O O . ASP A 1 80 ? 17.282 -5.594 -18.399 1.00 96.12 80 ASP A O 1
ATOM 598 N N . GLY A 1 81 ? 17.952 -4.246 -16.736 1.00 96.94 81 GLY A N 1
ATOM 599 C CA . GLY A 1 81 ? 17.556 -2.982 -17.379 1.00 96.94 81 GLY A CA 1
ATOM 600 C C . GLY A 1 81 ? 16.050 -2.701 -17.363 1.00 96.94 81 GLY A C 1
ATOM 601 O O . GLY A 1 81 ? 15.595 -1.723 -17.949 1.00 96.94 81 GLY A O 1
ATOM 602 N N . ILE A 1 82 ? 15.248 -3.535 -16.697 1.00 97.56 82 ILE A N 1
ATOM 603 C CA . ILE A 1 82 ? 13.793 -3.387 -16.622 1.00 97.56 82 ILE A CA 1
ATOM 604 C C . ILE A 1 82 ? 13.343 -3.285 -15.164 1.00 97.56 82 ILE A C 1
ATOM 606 O O . ILE A 1 82 ? 13.798 -4.019 -14.290 1.00 97.56 82 ILE A O 1
ATOM 610 N N . GLN A 1 83 ? 12.390 -2.392 -14.911 1.00 97.75 83 GLN A N 1
ATOM 611 C CA . GLN A 1 83 ? 11.702 -2.277 -13.628 1.00 97.75 83 GLN A CA 1
ATOM 612 C C . GLN A 1 83 ? 10.186 -2.341 -13.814 1.00 97.75 83 GLN A C 1
ATOM 614 O O . GLN A 1 83 ? 9.642 -1.972 -14.862 1.00 97.75 83 GLN A O 1
ATOM 619 N N . PHE A 1 84 ? 9.509 -2.799 -12.764 1.00 97.06 84 PHE A N 1
ATOM 620 C CA . PHE A 1 84 ? 8.061 -2.979 -12.715 1.00 97.06 84 PHE A CA 1
ATOM 621 C C . PHE A 1 84 ? 7.464 -2.246 -11.516 1.00 97.06 84 PHE A C 1
ATOM 623 O O . PHE A 1 84 ? 8.153 -1.998 -10.531 1.00 97.06 84 PHE A O 1
ATOM 630 N N . ARG A 1 85 ? 6.176 -1.926 -11.576 1.00 97.25 85 ARG A N 1
ATOM 631 C CA . ARG A 1 85 ? 5.389 -1.432 -10.439 1.00 97.25 85 ARG A CA 1
ATOM 632 C C . ARG A 1 85 ? 3.954 -1.939 -10.522 1.00 97.25 85 ARG A C 1
ATOM 634 O O . ARG A 1 85 ? 3.458 -2.217 -11.616 1.00 97.25 85 ARG A O 1
ATOM 641 N N . THR A 1 86 ? 3.279 -2.013 -9.382 1.00 96.88 86 THR A N 1
ATOM 642 C CA . THR A 1 86 ? 1.879 -2.450 -9.274 1.00 96.88 86 THR A CA 1
ATOM 643 C C . THR A 1 86 ? 0.964 -1.293 -8.875 1.00 96.88 86 THR A C 1
ATOM 645 O O . THR A 1 86 ? 1.396 -0.326 -8.249 1.00 96.88 86 THR A O 1
ATOM 648 N N . CYS A 1 87 ? -0.304 -1.360 -9.279 1.00 96.19 87 CYS A N 1
ATOM 649 C CA . CYS A 1 87 ? -1.335 -0.369 -8.957 1.00 96.19 87 CYS A CA 1
ATOM 650 C C . CYS A 1 87 ? -2.133 -0.818 -7.723 1.00 96.19 87 CYS A C 1
ATOM 652 O O . CYS A 1 87 ? -3.326 -1.097 -7.810 1.00 96.19 87 CYS A O 1
ATOM 654 N N . GLU A 1 88 ? -1.438 -0.998 -6.601 1.00 94.56 88 GLU A N 1
ATOM 655 C CA . GLU A 1 88 ? -2.000 -1.628 -5.396 1.00 94.56 88 GLU A CA 1
ATOM 656 C C . GLU A 1 88 ? -1.715 -0.825 -4.121 1.00 94.56 88 GLU A C 1
ATOM 658 O O . GLU A 1 88 ? -1.979 -1.290 -3.015 1.00 94.56 88 GLU A O 1
ATOM 663 N N . CYS A 1 8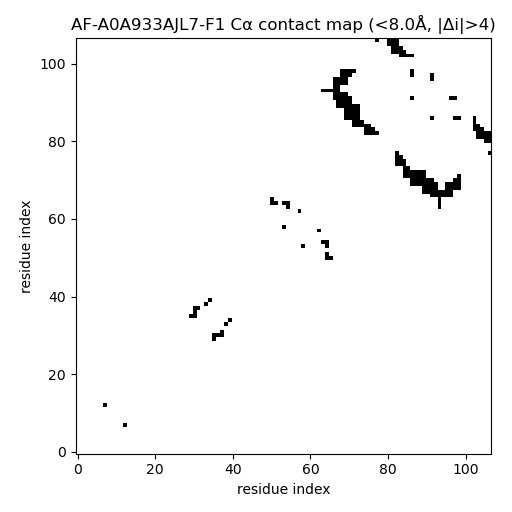9 ? -1.214 0.406 -4.256 1.00 92.50 89 CYS A N 1
ATOM 664 C CA . CYS A 1 89 ? -0.804 1.236 -3.128 1.00 92.50 89 CYS A CA 1
ATOM 665 C C . CYS A 1 89 ? -1.579 2.567 -3.056 1.00 92.50 89 CYS A C 1
ATOM 667 O O . CYS A 1 89 ? -0.933 3.617 -3.063 1.00 92.50 89 CYS A O 1
ATOM 669 N N . PRO A 1 90 ? -2.928 2.570 -2.959 1.00 91.38 90 PRO A N 1
ATOM 670 C CA . PRO A 1 90 ? -3.831 1.422 -2.773 1.00 91.38 90 PRO A CA 1
ATOM 671 C C . PRO A 1 90 ? -4.417 0.884 -4.092 1.00 91.38 90 PRO A C 1
ATOM 673 O O . PRO A 1 90 ? -4.286 1.515 -5.142 1.00 91.38 90 PRO A O 1
ATOM 676 N N . SER A 1 91 ? -5.079 -0.276 -4.044 1.00 92.94 91 SER A N 1
ATOM 677 C CA . SER A 1 91 ? -5.851 -0.808 -5.177 1.00 92.94 91 SER A CA 1
ATOM 678 C C . SER A 1 91 ? -7.123 0.014 -5.421 1.00 92.94 91 SER A C 1
ATOM 680 O O . SER A 1 91 ? -7.759 0.450 -4.457 1.00 92.94 91 SER A O 1
ATOM 682 N N . PRO A 1 92 ? -7.540 0.206 -6.685 1.00 94.12 92 PRO A N 1
ATOM 683 C CA . PRO A 1 92 ? -8.789 0.889 -6.988 1.00 94.12 92 PRO A CA 1
ATOM 684 C C . PRO A 1 92 ? -9.996 0.100 -6.457 1.00 94.12 92 PRO A C 1
ATOM 686 O O . PRO A 1 92 ? -10.089 -1.112 -6.654 1.00 94.12 92 PRO A O 1
ATOM 689 N N . ALA A 1 93 ? -10.937 0.786 -5.810 1.00 91.19 93 ALA A N 1
ATOM 690 C CA . ALA A 1 93 ? -12.156 0.198 -5.254 1.00 91.19 93 ALA A CA 1
ATOM 691 C C . ALA A 1 93 ? -13.349 1.157 -5.372 1.00 91.19 93 ALA A C 1
ATOM 693 O O . ALA A 1 93 ? -13.183 2.354 -5.614 1.00 91.19 93 ALA A O 1
ATOM 694 N N . PHE A 1 94 ? -14.565 0.626 -5.204 1.00 90.19 94 PHE A N 1
ATOM 695 C CA . PHE A 1 94 ? -15.811 1.411 -5.175 1.00 90.19 94 PHE A CA 1
ATOM 696 C C . PHE A 1 94 ? -16.010 2.324 -6.400 1.00 90.19 94 PHE A C 1
ATOM 698 O O . PHE A 1 94 ? -16.453 3.461 -6.288 1.00 90.19 94 PHE A O 1
ATOM 705 N N . GLY A 1 95 ? -15.641 1.833 -7.589 1.00 91.56 95 GLY A N 1
ATOM 706 C CA . GLY A 1 95 ? -15.726 2.603 -8.836 1.00 91.56 95 GLY A CA 1
ATOM 707 C C . GLY A 1 95 ? -14.615 3.643 -9.023 1.00 91.56 95 GLY A C 1
ATOM 708 O O . GLY A 1 95 ? -14.735 4.505 -9.889 1.00 91.56 95 GLY A O 1
ATOM 709 N N . GLY A 1 96 ? -13.544 3.586 -8.226 1.00 93.81 96 GLY A N 1
ATOM 710 C CA . GLY A 1 96 ? -12.378 4.447 -8.395 1.00 93.81 96 GLY A CA 1
ATOM 711 C C . GLY A 1 96 ? -11.560 4.124 -9.646 1.00 93.81 96 GLY A C 1
ATOM 712 O O . GLY A 1 96 ? -11.593 3.016 -10.184 1.00 93.81 96 GLY A O 1
ATOM 713 N N . ASN A 1 97 ? -10.815 5.120 -10.114 1.00 96.75 97 ASN A N 1
ATOM 714 C CA . ASN A 1 97 ? -10.064 5.040 -11.359 1.00 96.75 97 ASN A CA 1
ATOM 715 C C . ASN A 1 97 ? -8.815 4.156 -11.220 1.00 96.75 97 ASN A C 1
ATOM 717 O O . ASN A 1 97 ? -8.146 4.206 -10.183 1.00 96.75 97 ASN A O 1
ATOM 721 N N . PRO A 1 98 ? -8.448 3.396 -12.268 1.00 96.19 98 PRO A N 1
ATOM 722 C CA . PRO A 1 98 ? -7.184 2.673 -12.301 1.00 96.19 98 PRO A CA 1
ATOM 723 C C . PRO A 1 98 ? -5.996 3.636 -12.414 1.00 96.19 98 PRO A C 1
ATOM 725 O O . PRO A 1 98 ? -6.140 4.803 -12.786 1.00 96.19 98 PRO A O 1
ATOM 728 N N . CYS A 1 99 ? -4.794 3.129 -12.140 1.00 96.81 99 CYS A N 1
ATOM 729 C CA . CYS A 1 99 ? -3.582 3.913 -12.318 1.00 96.81 99 CYS A CA 1
ATOM 730 C C . CYS A 1 99 ? -3.310 4.192 -13.799 1.00 96.81 99 CYS A C 1
ATOM 732 O O . CYS A 1 99 ? -3.297 3.284 -14.631 1.00 96.81 99 CYS A O 1
ATOM 734 N N . SER A 1 100 ? -2.995 5.447 -14.106 1.00 96.31 100 SER A N 1
ATOM 735 C CA . SER A 1 100 ? -2.568 5.860 -15.441 1.00 96.31 100 SER A CA 1
ATOM 736 C C . SER A 1 100 ? -1.055 5.699 -15.620 1.00 96.31 100 SER A C 1
ATOM 738 O O . SER A 1 100 ? -0.267 6.021 -14.724 1.00 96.31 100 SER A O 1
ATOM 740 N N . GLY A 1 101 ? -0.639 5.248 -16.806 1.00 95.62 101 GLY A N 1
ATOM 741 C CA . GLY A 1 101 ? 0.767 5.109 -17.203 1.00 95.62 101 GLY A CA 1
ATOM 742 C C . GLY A 1 101 ? 1.272 3.664 -17.232 1.00 95.62 101 GLY A C 1
ATOM 743 O O . GLY A 1 101 ? 0.529 2.718 -16.990 1.00 95.62 101 GLY A O 1
ATOM 744 N N . ALA A 1 102 ? 2.553 3.488 -17.563 1.00 96.12 102 ALA A N 1
ATOM 745 C CA . ALA A 1 102 ? 3.146 2.163 -17.720 1.00 96.12 102 ALA A CA 1
ATOM 746 C C . ALA A 1 102 ? 3.432 1.493 -16.365 1.00 96.12 102 ALA A C 1
ATOM 748 O O . ALA A 1 102 ? 3.905 2.143 -15.428 1.00 96.12 102 ALA A O 1
ATOM 749 N N . SER A 1 103 ? 3.187 0.184 -16.284 1.00 96.44 103 SER A N 1
ATOM 750 C CA . SER A 1 103 ? 3.588 -0.682 -15.162 1.00 96.44 103 SER A CA 1
ATOM 751 C C . SER A 1 103 ? 4.996 -1.260 -15.325 1.00 96.44 103 SER A C 1
ATOM 753 O O . SER A 1 103 ? 5.528 -1.850 -14.391 1.00 96.44 103 SER A O 1
ATOM 755 N N . ARG A 1 104 ? 5.604 -1.087 -16.503 1.00 96.94 104 ARG A N 1
ATOM 756 C CA . ARG A 1 104 ? 6.939 -1.565 -16.867 1.00 96.94 104 ARG A CA 1
ATOM 757 C C . ARG A 1 104 ? 7.678 -0.462 -17.610 1.00 96.94 104 ARG A C 1
ATOM 759 O O . ARG A 1 104 ? 7.108 0.132 -18.522 1.00 96.94 104 ARG A O 1
ATOM 766 N N . GLN A 1 105 ? 8.939 -0.232 -17.270 1.00 97.06 105 GLN A N 1
ATOM 767 C CA . GLN A 1 105 ? 9.798 0.686 -18.017 1.00 97.06 105 GLN A CA 1
ATOM 768 C C . GLN A 1 105 ? 11.263 0.266 -17.951 1.00 97.06 105 GLN A C 1
ATOM 770 O O . GLN A 1 105 ? 11.637 -0.572 -17.127 1.00 97.06 105 GLN A O 1
ATOM 775 N N . ASN A 1 106 ? 12.077 0.869 -18.818 1.00 96.56 106 ASN A N 1
ATOM 776 C CA . ASN A 1 106 ? 13.520 0.757 -18.700 1.00 96.56 106 ASN A CA 1
ATOM 777 C C . ASN A 1 106 ? 14.000 1.531 -17.468 1.00 96.56 106 ASN A C 1
ATOM 779 O O . ASN A 1 106 ? 13.466 2.591 -17.123 1.00 96.56 106 ASN A O 1
ATOM 783 N N . CYS A 1 107 ? 15.005 0.973 -16.825 1.00 91.56 107 CYS A N 1
ATOM 784 C CA . CYS A 1 107 ? 15.875 1.613 -15.856 1.00 91.56 107 CYS A CA 1
ATOM 785 C C . CYS A 1 107 ? 17.316 1.452 -16.366 1.00 91.56 107 CYS A C 1
ATOM 787 O O . CYS A 1 107 ? 18.159 2.213 -15.870 1.00 91.56 107 CYS A O 1
#

Solvent-accessible surface area (backbone atoms only — not comparable to full-atom values): 6379 Å² total; per-residue (Å²)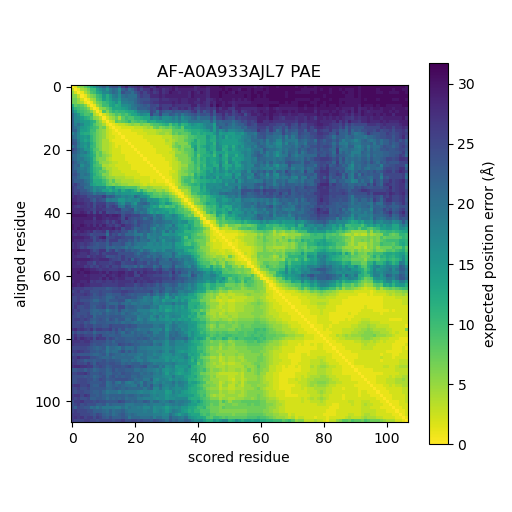: 135,87,81,80,74,83,80,81,48,80,67,52,60,51,51,53,50,51,51,51,52,50,50,52,52,48,54,50,48,51,54,70,36,97,79,21,84,61,56,69,69,49,63,76,53,46,62,56,51,53,52,56,45,45,52,72,76,40,60,89,70,77,65,76,52,74,56,34,55,20,25,66,38,75,71,46,76,69,50,96,53,34,26,42,41,50,53,58,56,43,51,48,35,67,87,26,50,72,54,86,77,79,50,63,46,81,98

Sequence (107 aa):
MKTSIPSTSRGQAALEYLLLCGLVAFVVFLAFSPGGFLSQVQVTSQDYFDKVAQVIVNSDQGAQPAPINGAWCPWAACTDGIQFRTCECPSPAFGGNPCSGASRQNC

Radius of gyration: 27.79 Å; Cα contacts (8 Å, |Δi|>4): 107; chains: 1; bounding box: 73×20×74 Å